Protein AF-A0AA39ZR88-F1 (afdb_monomer_lite)

Secondary structure (DSSP, 8-state):
---TTEEETT-TTTSPPPBTTTB-SS-S-TTS--EEE-HHHHHHHHHHHHHHTTTSHHHHHHHHHHHHIIIIIITTT---GGGSPTTHHHHHHHHHHT-S-HHHHHHHHHHHTT------

pLDDT: mean 88.9, std 10.65, range [39.25, 98.06]

Sequence (120 aa):
DLPPYFALISDCAVFPPWRPGRGSGVFKSAVDAVMAPKAHVLLEAYMRLFARDQGKRVGSFGIAMIAYMYLHVDADGFLDANFLPEPLRMSYRELQEGKKPIRQWTWELKDALRVVEDGS

Foldseek 3Di:
DDPPQKDFLQPCVQWPQQDPPPGGSHDPDCPDRDIDGGLLVQLLVLLVQLLQQPPHPSNVVSVVVNVVCVPPCVVVPNDDLVPHDPPSSVLSVVVVVVPDDPVVSSVVSNVRVVRDPPDD

Structure (mmCIF, N/CA/C/O backbone):
data_AF-A0AA39ZR88-F1
#
_entry.id   AF-A0AA39ZR88-F1
#
loop_
_atom_site.group_PDB
_atom_site.id
_atom_site.type_symbol
_atom_site.label_atom_id
_atom_site.label_alt_id
_atom_site.label_comp_id
_atom_site.label_asym_id
_atom_site.label_entity_id
_atom_site.label_seq_id
_atom_site.pdbx_PDB_ins_code
_atom_site.Cartn_x
_atom_site.Cartn_y
_atom_site.Cartn_z
_atom_site.occupancy
_atom_site.B_iso_or_equiv
_atom_site.auth_seq_id
_atom_site.auth_comp_id
_atom_site.auth_asym_id
_atom_site.auth_atom_id
_atom_site.pdbx_PDB_model_num
ATOM 1 N N . ASP A 1 1 ? 2.613 -20.857 -17.159 1.00 72.25 1 ASP A N 1
ATOM 2 C CA . ASP A 1 1 ? 2.414 -19.394 -17.105 1.00 72.25 1 ASP A CA 1
ATOM 3 C C . ASP A 1 1 ? 2.553 -18.869 -15.688 1.00 72.25 1 ASP A C 1
ATOM 5 O O . ASP A 1 1 ? 2.215 -19.581 -14.746 1.00 72.25 1 ASP A O 1
ATOM 9 N N . LEU A 1 2 ? 3.106 -17.662 -15.534 1.00 80.69 2 LEU A N 1
ATOM 10 C CA . LEU A 1 2 ? 3.282 -17.003 -14.236 1.00 80.69 2 LEU A CA 1
ATOM 11 C C . LEU A 1 2 ? 1.918 -16.518 -13.708 1.00 80.69 2 LEU A C 1
ATOM 13 O O . LEU A 1 2 ? 1.174 -15.909 -14.482 1.00 80.69 2 LEU A O 1
ATOM 17 N N . PRO A 1 3 ? 1.572 -16.730 -12.422 1.00 88.31 3 PRO A N 1
ATOM 18 C CA . PRO A 1 3 ? 0.334 -16.198 -11.868 1.00 88.31 3 PRO A CA 1
ATOM 19 C C . PRO A 1 3 ? 0.242 -14.670 -12.024 1.00 88.31 3 PRO A C 1
ATOM 21 O O . PRO A 1 3 ? 1.241 -13.975 -11.828 1.00 88.31 3 PRO A O 1
ATOM 24 N N . PRO A 1 4 ? -0.948 -14.112 -12.310 1.00 88.19 4 PRO A N 1
ATOM 25 C CA . PRO A 1 4 ? -1.100 -12.715 -12.732 1.00 88.19 4 PRO A CA 1
ATOM 26 C C . PRO A 1 4 ? -0.757 -11.679 -11.650 1.00 88.19 4 PRO A C 1
ATOM 28 O O . PRO A 1 4 ? -0.588 -10.500 -11.967 1.00 88.19 4 PRO A O 1
ATOM 31 N N . TYR A 1 5 ? -0.650 -12.101 -10.389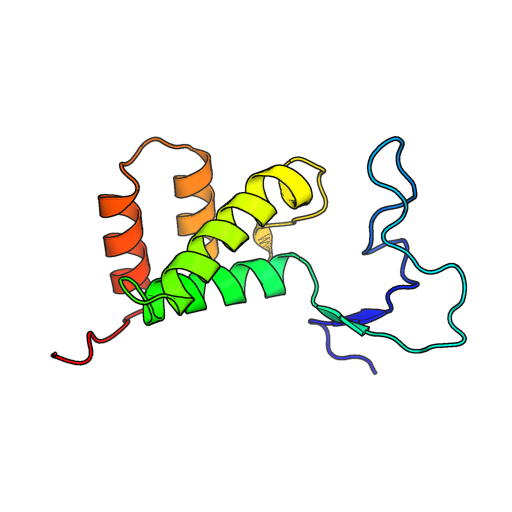 1.00 90.31 5 TYR A N 1
ATOM 32 C CA . TYR A 1 5 ? -0.264 -11.271 -9.244 1.00 90.31 5 TYR A CA 1
ATOM 33 C C . TYR A 1 5 ? 1.257 -11.164 -9.047 1.00 90.31 5 TYR A C 1
ATOM 35 O O . TYR A 1 5 ? 1.711 -10.334 -8.256 1.00 90.31 5 TYR A O 1
ATOM 43 N N . PHE A 1 6 ? 2.042 -11.955 -9.780 1.00 90.94 6 PHE A N 1
ATOM 44 C CA . PHE A 1 6 ? 3.496 -11.864 -9.821 1.00 90.94 6 PHE A CA 1
ATOM 45 C C . PHE A 1 6 ? 3.984 -11.234 -11.127 1.00 90.94 6 PHE A C 1
ATOM 47 O O . PHE A 1 6 ? 3.297 -11.237 -12.149 1.00 90.94 6 PHE A O 1
ATOM 54 N N . ALA A 1 7 ? 5.202 -10.708 -11.077 1.00 90.06 7 ALA A N 1
ATOM 55 C CA . ALA A 1 7 ? 6.003 -10.357 -12.236 1.00 90.06 7 ALA A CA 1
ATOM 56 C C . ALA A 1 7 ? 7.446 -10.825 -12.012 1.00 90.06 7 ALA A C 1
ATOM 58 O O . ALA A 1 7 ? 7.902 -10.954 -10.870 1.00 90.06 7 ALA A O 1
ATOM 59 N N . LEU A 1 8 ? 8.163 -11.095 -13.102 1.00 89.31 8 LEU A N 1
ATOM 60 C CA . LEU A 1 8 ? 9.602 -11.328 -13.038 1.00 89.31 8 LEU A CA 1
ATOM 61 C C . LEU A 1 8 ? 10.296 -10.011 -12.723 1.00 89.31 8 LEU A C 1
ATOM 63 O O . LEU A 1 8 ? 9.974 -8.991 -13.323 1.00 89.31 8 LEU A O 1
ATOM 67 N N . ILE A 1 9 ? 11.284 -10.024 -11.835 1.00 86.25 9 ILE A N 1
ATOM 68 C CA . ILE A 1 9 ? 12.005 -8.795 -11.473 1.00 86.25 9 ILE A CA 1
ATOM 69 C C . ILE A 1 9 ? 12.840 -8.213 -12.625 1.00 86.25 9 ILE A C 1
ATOM 71 O O . ILE A 1 9 ? 13.392 -7.128 -12.500 1.00 86.25 9 ILE A O 1
ATOM 75 N N . SER A 1 10 ? 12.972 -8.932 -13.739 1.00 85.38 10 SER A N 1
ATOM 76 C CA . SER A 1 10 ? 13.565 -8.445 -14.987 1.00 85.38 10 SER A CA 1
ATOM 77 C C . SER A 1 10 ? 12.554 -7.730 -15.900 1.00 85.38 10 SER A C 1
ATOM 79 O O . SER A 1 10 ? 12.953 -7.171 -16.920 1.00 85.38 10 SER A O 1
ATOM 81 N N . ASP A 1 11 ? 11.261 -7.721 -15.552 1.00 86.12 11 ASP A N 1
ATOM 82 C CA . ASP A 1 11 ? 10.200 -7.075 -16.327 1.00 86.12 11 ASP A CA 1
ATOM 83 C C . ASP A 1 11 ? 10.216 -5.551 -16.125 1.00 86.12 11 ASP A C 1
ATOM 85 O O . ASP A 1 11 ? 9.709 -5.011 -15.137 1.00 86.12 11 ASP A O 1
ATOM 89 N N . CYS A 1 12 ? 10.805 -4.846 -17.092 1.00 84.00 12 CYS A N 1
ATOM 90 C CA . CYS A 1 12 ? 10.920 -3.390 -17.095 1.00 84.00 12 CYS A CA 1
ATOM 91 C C . CYS A 1 12 ? 9.613 -2.649 -17.418 1.00 84.00 12 CYS A C 1
ATOM 93 O O . CYS A 1 12 ? 9.586 -1.425 -17.302 1.00 84.00 12 CYS A O 1
ATOM 95 N N . ALA A 1 13 ? 8.544 -3.355 -17.807 1.00 85.12 13 ALA A N 1
ATOM 96 C CA . ALA A 1 13 ? 7.216 -2.762 -17.945 1.00 85.12 13 ALA A CA 1
ATOM 97 C C . ALA A 1 13 ? 6.474 -2.706 -16.599 1.00 85.12 13 ALA A C 1
ATOM 99 O O . ALA A 1 13 ? 5.573 -1.886 -16.431 1.00 85.12 13 ALA A O 1
ATOM 100 N N . VAL A 1 14 ? 6.851 -3.560 -15.639 1.00 84.38 14 VAL A N 1
ATOM 101 C CA . VAL A 1 14 ? 6.235 -3.624 -14.304 1.00 84.38 14 VAL A CA 1
ATOM 102 C C . VAL A 1 14 ? 7.079 -2.915 -13.246 1.00 84.38 14 VAL A C 1
ATOM 104 O O . VAL A 1 14 ? 6.528 -2.228 -12.385 1.00 84.38 14 VAL A O 1
ATOM 107 N N . PHE A 1 15 ? 8.402 -3.084 -13.280 1.00 85.12 15 PHE A N 1
ATOM 108 C CA . PHE A 1 15 ? 9.304 -2.570 -12.248 1.00 85.12 15 PHE A CA 1
ATOM 109 C C . PHE A 1 15 ? 10.036 -1.296 -12.682 1.00 85.12 15 PHE A C 1
ATOM 111 O O . PHE A 1 15 ? 10.301 -1.090 -13.869 1.00 85.12 15 PHE A O 1
ATOM 118 N N . PRO A 1 16 ? 10.399 -0.426 -11.720 1.00 82.38 16 PRO A N 1
ATOM 119 C CA . PRO A 1 16 ? 10.948 0.882 -12.029 1.00 82.38 16 PRO A CA 1
ATOM 120 C C . PRO A 1 16 ? 12.314 0.788 -12.725 1.00 82.38 16 PRO A C 1
ATOM 122 O O . PRO A 1 16 ? 13.204 0.062 -12.250 1.00 82.38 16 PRO A O 1
ATOM 125 N N . PRO A 1 17 ? 12.547 1.589 -13.784 1.00 83.06 17 PRO A N 1
ATOM 126 C CA . PRO A 1 17 ? 13.877 1.739 -14.353 1.00 83.06 17 PRO A CA 1
ATOM 127 C C . PRO A 1 17 ? 14.822 2.401 -13.342 1.00 83.06 17 PRO A C 1
ATOM 129 O O . PRO A 1 17 ? 14.417 2.864 -12.271 1.00 83.06 17 PRO A O 1
ATOM 132 N N . TRP A 1 18 ? 16.112 2.447 -13.678 1.00 85.19 18 TRP A N 1
ATOM 133 C CA . TRP A 1 18 ? 17.087 3.142 -12.843 1.00 85.19 18 TRP A CA 1
ATOM 134 C C . TRP A 1 18 ? 16.734 4.625 -12.675 1.00 85.19 18 TRP A C 1
ATOM 136 O O . TRP A 1 18 ? 16.416 5.301 -13.655 1.00 85.19 18 TRP A O 1
ATOM 146 N N . ARG A 1 19 ? 16.839 5.138 -11.443 1.00 81.81 19 ARG A N 1
ATOM 147 C CA . ARG A 1 19 ? 16.625 6.553 -11.112 1.00 81.81 19 ARG A CA 1
ATOM 148 C C . ARG A 1 19 ? 17.682 7.080 -10.130 1.00 81.81 19 ARG A C 1
ATOM 150 O O . ARG A 1 19 ? 18.036 6.364 -9.183 1.00 81.81 19 ARG A O 1
ATOM 157 N N . PRO A 1 20 ? 18.157 8.332 -10.288 1.00 81.12 20 PRO A N 1
ATOM 158 C CA . PRO A 1 20 ? 19.084 8.951 -9.340 1.00 81.12 20 PRO A CA 1
ATOM 159 C C . PRO A 1 20 ? 18.534 8.926 -7.905 1.00 81.12 20 PRO A C 1
ATOM 161 O O . PRO A 1 20 ? 17.365 9.225 -7.677 1.00 81.12 20 PRO A O 1
ATOM 164 N N . GLY A 1 21 ? 19.359 8.531 -6.932 1.00 82.62 21 GLY A N 1
ATOM 165 C CA . GLY A 1 21 ? 18.969 8.452 -5.514 1.00 82.62 21 GLY A CA 1
ATOM 166 C C . GLY A 1 21 ? 18.028 7.296 -5.133 1.00 82.62 21 GLY A C 1
ATOM 167 O O . GLY A 1 21 ? 17.807 7.078 -3.945 1.00 82.62 21 GLY A O 1
ATOM 168 N N . ARG A 1 22 ? 17.498 6.533 -6.103 1.00 78.06 22 ARG A N 1
ATOM 169 C CA . ARG A 1 22 ? 16.586 5.392 -5.871 1.00 78.06 22 ARG A CA 1
ATOM 170 C C . ARG A 1 22 ? 17.117 4.056 -6.409 1.00 78.06 22 ARG A C 1
ATOM 172 O O . ARG A 1 22 ? 16.712 3.013 -5.912 1.00 78.06 22 ARG A O 1
ATOM 179 N N . GLY A 1 23 ? 18.032 4.073 -7.384 1.00 83.88 23 GLY A N 1
ATOM 180 C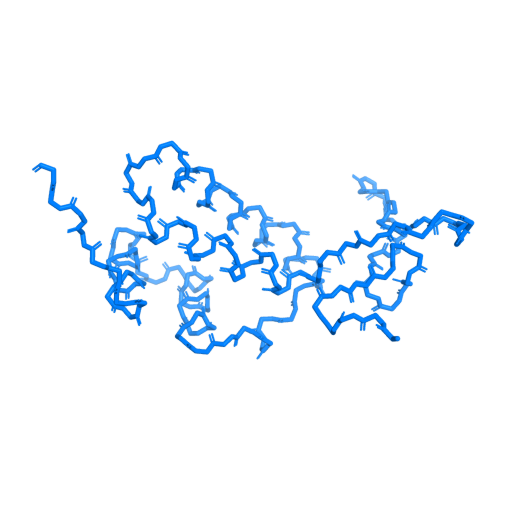 CA . GLY A 1 23 ? 18.568 2.863 -8.021 1.00 83.88 23 GLY A CA 1
ATOM 181 C C . GLY A 1 23 ? 17.621 2.272 -9.071 1.00 83.88 23 GLY A C 1
ATOM 182 O O . GLY A 1 23 ? 16.723 2.963 -9.547 1.00 83.88 23 GLY A O 1
ATOM 183 N N . SER A 1 24 ? 17.846 1.014 -9.469 1.00 78.00 24 SER A N 1
ATOM 184 C CA . SER A 1 24 ? 16.946 0.259 -10.359 1.00 78.00 24 SER A CA 1
ATOM 185 C C . SER A 1 24 ? 16.192 -0.797 -9.563 1.00 78.00 24 SER A C 1
ATOM 187 O O . SER A 1 24 ? 16.802 -1.488 -8.749 1.00 78.00 24 SER A O 1
ATOM 189 N N . GLY A 1 25 ? 14.888 -0.928 -9.816 1.00 77.44 25 GLY A N 1
ATOM 190 C CA . GLY A 1 25 ? 14.094 -2.041 -9.289 1.00 77.44 25 GLY A CA 1
ATOM 191 C C . GLY A 1 25 ? 14.085 -3.264 -10.205 1.00 77.44 25 GLY A C 1
ATOM 192 O O . GLY A 1 25 ? 13.464 -4.261 -9.852 1.00 77.44 25 GLY A O 1
ATOM 193 N N . VAL A 1 26 ? 14.754 -3.188 -11.362 1.00 80.19 26 VAL A N 1
ATOM 194 C CA . VAL A 1 26 ? 14.813 -4.250 -12.369 1.00 80.19 26 VAL A CA 1
ATOM 195 C C . VAL A 1 26 ? 16.185 -4.915 -12.334 1.00 80.19 26 VAL A C 1
ATOM 197 O O . VAL A 1 26 ? 17.218 -4.240 -12.352 1.00 80.19 26 VAL A O 1
ATOM 200 N N . PHE A 1 27 ? 16.224 -6.244 -12.331 1.00 78.12 27 PHE A N 1
ATO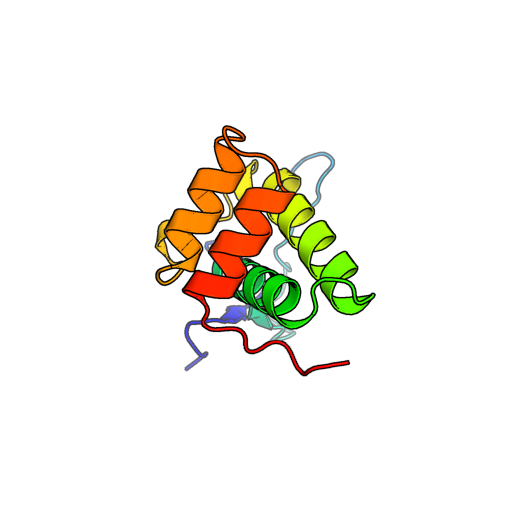M 201 C CA 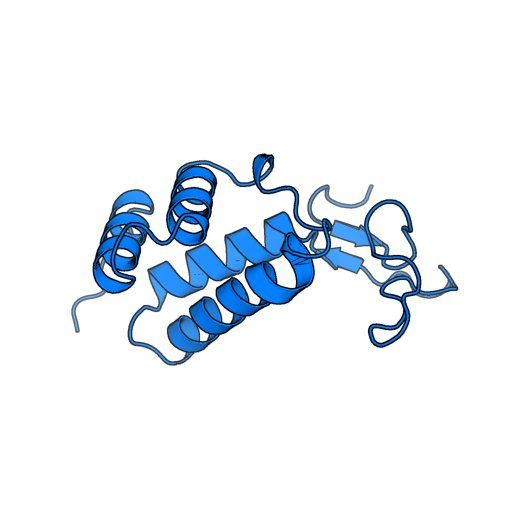. PHE A 1 27 ? 17.487 -6.973 -12.431 1.00 78.12 27 PHE A CA 1
ATOM 202 C C . PHE A 1 27 ? 17.896 -7.119 -13.896 1.00 78.12 27 PHE A C 1
ATOM 204 O O . PHE A 1 27 ? 17.082 -7.417 -14.766 1.00 78.12 27 PHE A O 1
ATOM 211 N N . LYS A 1 28 ? 19.191 -6.925 -14.173 1.00 71.06 28 LYS A N 1
ATOM 212 C CA . LYS A 1 28 ? 19.738 -6.916 -15.543 1.00 71.06 28 LYS A CA 1
ATOM 213 C C . LYS A 1 28 ? 19.688 -8.274 -16.247 1.00 71.06 28 LYS A C 1
ATOM 215 O O . LYS A 1 28 ? 19.866 -8.329 -17.458 1.00 71.06 28 LYS A O 1
ATOM 220 N N . SER A 1 29 ? 19.525 -9.357 -15.497 1.00 67.69 29 SER A N 1
ATOM 221 C CA . SER A 1 29 ? 19.631 -10.720 -15.997 1.00 67.69 29 SER A CA 1
ATOM 222 C C . SER A 1 29 ? 18.395 -11.516 -15.604 1.00 67.69 29 SER A C 1
ATOM 224 O O . SER A 1 29 ? 18.025 -11.535 -14.435 1.00 67.69 29 SER A O 1
ATOM 226 N N . ALA A 1 30 ? 17.791 -12.198 -16.578 1.00 63.47 30 ALA A N 1
ATOM 227 C CA . ALA A 1 30 ? 16.722 -13.170 -16.354 1.00 63.47 30 ALA A CA 1
ATOM 228 C C . ALA A 1 30 ? 17.253 -14.555 -15.929 1.00 63.47 30 ALA A C 1
ATOM 230 O O . ALA A 1 30 ? 16.472 -15.496 -15.824 1.00 63.47 30 ALA A O 1
ATOM 231 N N . VAL A 1 31 ? 18.574 -14.695 -15.734 1.00 65.50 31 VAL A N 1
ATOM 232 C CA . VAL A 1 31 ? 19.223 -15.973 -15.384 1.00 65.50 31 VAL A CA 1
ATOM 233 C C . VAL A 1 31 ? 18.724 -16.499 -14.036 1.00 65.50 31 VAL A C 1
ATOM 235 O O . VAL A 1 31 ? 18.589 -17.708 -13.879 1.00 65.50 31 VAL A O 1
ATOM 238 N N . ASP A 1 32 ? 18.343 -15.603 -13.122 1.00 62.78 32 ASP A N 1
ATOM 239 C CA . ASP A 1 32 ? 17.660 -15.956 -11.883 1.00 62.78 32 ASP A CA 1
ATOM 240 C C . ASP A 1 32 ? 16.176 -15.586 -12.000 1.00 62.78 32 ASP A C 1
ATOM 242 O O . ASP A 1 32 ? 15.812 -14.408 -12.064 1.00 62.78 32 ASP A O 1
ATOM 246 N N . ALA A 1 33 ? 15.301 -16.596 -12.038 1.00 71.69 33 ALA A N 1
ATOM 247 C CA . ALA A 1 33 ? 13.849 -16.425 -12.107 1.00 71.69 33 ALA A CA 1
ATOM 248 C C . ALA A 1 33 ? 13.280 -15.977 -10.751 1.00 71.69 33 ALA A C 1
ATOM 250 O O . ALA A 1 33 ? 12.538 -16.696 -10.082 1.00 71.69 33 ALA A O 1
ATOM 251 N N . VAL A 1 34 ? 13.659 -14.779 -10.318 1.00 83.38 34 VAL A N 1
ATOM 252 C CA . VAL A 1 34 ? 13.127 -14.169 -9.105 1.00 83.38 34 VAL A CA 1
ATOM 253 C C . VAL A 1 34 ? 11.816 -13.468 -9.449 1.00 83.38 34 VAL A C 1
ATOM 255 O O . VAL A 1 34 ? 11.718 -12.680 -10.395 1.00 83.38 34 VAL A O 1
ATOM 258 N N . MET A 1 35 ? 10.788 -13.778 -8.668 1.00 87.44 35 MET A N 1
ATOM 259 C CA . MET A 1 35 ? 9.441 -13.240 -8.820 1.00 87.44 35 MET A CA 1
ATOM 260 C C . MET A 1 35 ? 9.154 -12.273 -7.680 1.00 87.44 35 MET A C 1
ATOM 262 O O . MET A 1 35 ? 9.498 -12.546 -6.529 1.00 87.44 35 MET A O 1
ATOM 266 N N . ALA A 1 36 ? 8.481 -11.171 -7.988 1.00 88.00 36 ALA A N 1
ATOM 267 C CA . ALA A 1 36 ? 7.987 -10.236 -6.989 1.00 88.00 36 ALA A CA 1
ATOM 268 C C . ALA A 1 36 ? 6.488 -9.974 -7.197 1.00 88.00 36 ALA A C 1
ATOM 270 O O . ALA A 1 36 ? 6.015 -9.969 -8.342 1.00 88.00 36 ALA A O 1
ATOM 271 N N . PRO A 1 37 ? 5.706 -9.794 -6.115 1.00 91.56 37 PRO A N 1
ATOM 272 C CA . PRO A 1 37 ? 4.313 -9.403 -6.249 1.00 91.56 37 PRO A CA 1
ATOM 273 C C . PRO A 1 37 ? 4.201 -8.008 -6.865 1.00 91.56 37 PRO A C 1
ATOM 275 O O . PRO A 1 37 ? 5.036 -7.134 -6.620 1.00 91.56 37 PRO A O 1
ATOM 278 N N . LYS A 1 38 ? 3.137 -7.783 -7.634 1.00 92.56 38 LYS A N 1
ATOM 279 C CA . LYS A 1 38 ? 2.820 -6.452 -8.166 1.00 92.56 38 LYS A CA 1
ATOM 280 C C . LYS A 1 38 ? 2.471 -5.481 -7.032 1.00 92.56 38 LYS A C 1
ATOM 282 O O . LYS A 1 38 ? 1.943 -5.882 -5.994 1.00 92.56 38 LYS A O 1
ATOM 287 N N . ALA A 1 39 ? 2.702 -4.186 -7.252 1.00 94.44 39 ALA A N 1
ATOM 288 C CA . ALA A 1 39 ? 2.513 -3.148 -6.235 1.00 94.44 39 ALA A CA 1
ATOM 289 C C . ALA A 1 39 ? 1.099 -3.131 -5.622 1.00 94.44 39 ALA A C 1
ATOM 291 O O . ALA A 1 39 ? 0.961 -3.067 -4.402 1.00 94.44 39 ALA A O 1
ATOM 292 N N . HIS A 1 40 ? 0.050 -3.252 -6.443 1.00 95.25 40 HIS A N 1
ATOM 293 C CA . HIS A 1 40 ? -1.335 -3.275 -5.954 1.00 95.25 40 HIS A CA 1
ATOM 294 C C . HIS A 1 40 ? -1.630 -4.501 -5.075 1.00 95.25 40 HIS A C 1
ATOM 296 O O . HIS A 1 40 ? -2.384 -4.391 -4.114 1.00 95.25 40 HIS A O 1
ATOM 302 N N . VAL A 1 41 ? -0.983 -5.643 -5.344 1.00 96.19 41 VAL A N 1
ATOM 303 C CA . VAL A 1 41 ? -1.114 -6.867 -4.536 1.00 96.19 41 VAL A CA 1
ATOM 304 C C . VAL A 1 41 ? -0.468 -6.672 -3.166 1.00 96.19 41 VAL A C 1
ATOM 306 O O . VAL A 1 41 ? -1.045 -7.057 -2.150 1.00 96.19 41 VAL A O 1
ATOM 309 N N . LEU A 1 42 ? 0.711 -6.040 -3.120 1.00 96.06 42 LEU A N 1
ATOM 310 C CA . LEU A 1 42 ? 1.369 -5.696 -1.856 1.00 96.06 42 LEU A CA 1
ATOM 311 C C . LEU A 1 42 ? 0.523 -4.724 -1.035 1.00 96.06 42 LEU A C 1
ATOM 313 O O . LEU A 1 42 ? 0.320 -4.953 0.155 1.00 96.06 42 LEU A O 1
ATOM 317 N N . LEU A 1 43 ? -0.004 -3.671 -1.664 1.00 97.94 43 LEU A N 1
ATOM 318 C CA . LEU A 1 43 ? -0.856 -2.707 -0.975 1.00 97.94 43 LEU A CA 1
ATOM 319 C C . LEU A 1 43 ? -2.120 -3.368 -0.412 1.00 97.94 43 LEU A C 1
ATOM 321 O O . LEU A 1 43 ? -2.415 -3.185 0.767 1.00 97.94 43 LEU A O 1
ATOM 325 N N . GLU A 1 44 ? -2.825 -4.177 -1.208 1.00 97.94 44 GLU A N 1
ATOM 326 C CA . GLU A 1 44 ? -3.979 -4.943 -0.729 1.00 97.94 44 GLU A CA 1
ATOM 327 C C . GLU A 1 44 ? -3.612 -5.804 0.487 1.00 97.94 44 GLU A C 1
ATOM 329 O O . GLU A 1 44 ? -4.310 -5.772 1.506 1.00 97.94 44 GLU A O 1
ATOM 334 N N . ALA A 1 45 ? -2.499 -6.539 0.411 1.00 96.88 45 ALA A N 1
ATOM 335 C CA . ALA A 1 45 ? -2.040 -7.379 1.508 1.00 96.88 45 ALA A CA 1
ATOM 336 C C . ALA A 1 45 ? -1.777 -6.557 2.778 1.00 96.88 45 ALA A C 1
ATOM 338 O O . ALA A 1 45 ? -2.220 -6.953 3.856 1.00 96.88 45 ALA A O 1
ATOM 339 N N . TYR A 1 46 ? -1.123 -5.396 2.670 1.00 97.94 46 TYR A N 1
ATOM 340 C CA . TYR A 1 46 ? -0.866 -4.524 3.818 1.00 97.94 46 TYR A CA 1
ATOM 341 C C . TYR A 1 46 ? -2.138 -3.910 4.405 1.00 97.94 46 TYR A C 1
ATOM 343 O O . TYR A 1 46 ? -2.260 -3.850 5.628 1.00 97.94 46 TYR A O 1
ATOM 351 N N . MET A 1 47 ? -3.108 -3.514 3.575 1.00 98.06 47 MET A N 1
ATOM 352 C CA . MET A 1 47 ? -4.400 -3.007 4.051 1.00 98.06 47 MET A CA 1
ATOM 353 C C . MET A 1 47 ? -5.178 -4.075 4.821 1.00 98.06 47 MET A C 1
ATOM 355 O O . MET A 1 47 ? -5.660 -3.815 5.924 1.00 98.06 47 MET A O 1
ATOM 359 N N . ARG A 1 48 ? -5.247 -5.300 4.287 1.00 97.44 48 ARG A N 1
ATOM 360 C CA . ARG A 1 48 ? -5.889 -6.432 4.974 1.00 97.44 48 ARG A CA 1
ATOM 361 C C . ARG A 1 48 ? -5.153 -6.807 6.258 1.00 97.44 48 ARG A C 1
ATOM 363 O O . ARG A 1 48 ? -5.796 -7.073 7.271 1.00 97.44 48 ARG A O 1
ATOM 370 N N . LEU A 1 49 ? -3.819 -6.801 6.230 1.00 96.44 49 LEU A N 1
ATOM 371 C CA . LEU A 1 49 ? -2.978 -7.077 7.395 1.00 96.44 49 LEU A CA 1
ATOM 372 C C . LEU A 1 49 ? -3.221 -6.056 8.509 1.00 96.44 49 LEU A C 1
ATOM 374 O O . LEU A 1 49 ? -3.420 -6.434 9.661 1.00 96.44 49 LEU A O 1
ATOM 378 N N . PHE A 1 50 ? -3.239 -4.769 8.159 1.00 96.88 50 PHE A N 1
ATOM 379 C CA . PHE A 1 50 ? -3.515 -3.695 9.103 1.00 96.88 50 PHE A CA 1
ATOM 380 C C . PHE A 1 50 ? -4.911 -3.821 9.714 1.00 96.88 50 PHE A C 1
ATOM 382 O O . PHE A 1 50 ? -5.039 -3.756 10.933 1.00 96.88 50 PHE A O 1
ATOM 389 N N . ALA A 1 51 ? -5.937 -4.043 8.889 1.00 96.31 51 ALA A N 1
ATOM 390 C CA . ALA A 1 51 ? -7.311 -4.167 9.362 1.00 96.31 51 ALA A CA 1
ATOM 391 C C . ALA A 1 51 ? -7.487 -5.355 10.323 1.00 96.31 51 ALA A C 1
ATOM 393 O O . ALA A 1 51 ? -8.087 -5.200 11.386 1.00 96.31 51 ALA A O 1
ATOM 394 N N . ARG A 1 52 ? -6.919 -6.520 9.978 1.00 95.75 52 ARG A N 1
ATOM 395 C CA . ARG A 1 52 ? -6.988 -7.741 10.795 1.00 95.75 52 ARG A CA 1
ATOM 396 C C . ARG A 1 52 ? -6.269 -7.599 12.137 1.00 95.75 52 ARG A C 1
ATOM 398 O O . ARG A 1 52 ? -6.779 -8.047 13.156 1.00 95.75 52 ARG A O 1
ATOM 405 N N . ASP A 1 53 ? -5.075 -7.009 12.136 1.00 95.38 53 ASP A N 1
ATOM 406 C CA . ASP A 1 53 ? -4.175 -6.995 13.296 1.00 95.38 53 ASP A CA 1
ATOM 407 C C . ASP A 1 53 ? -4.025 -5.606 13.929 1.00 95.38 53 ASP A C 1
ATOM 409 O O . ASP A 1 53 ? -3.004 -5.301 14.553 1.00 95.38 53 ASP A O 1
ATOM 413 N N . GLN A 1 54 ? -5.035 -4.751 13.777 1.00 91.06 54 GLN A N 1
ATOM 414 C CA . GLN A 1 54 ? -5.056 -3.419 14.371 1.00 91.06 54 GLN A CA 1
ATOM 415 C C . GLN A 1 54 ? -4.836 -3.498 15.892 1.00 91.06 54 GLN A C 1
ATOM 417 O O . GLN A 1 54 ? -5.383 -4.359 16.574 1.00 91.06 54 GLN A O 1
ATOM 422 N N . GLY A 1 55 ? -3.972 -2.626 16.419 1.00 89.62 55 GLY A N 1
ATOM 423 C CA . GLY A 1 55 ? -3.557 -2.650 17.828 1.00 89.62 55 GLY A CA 1
ATOM 424 C C . GLY A 1 55 ? -2.453 -3.665 18.158 1.00 89.62 55 GLY A C 1
ATOM 425 O O . GLY A 1 55 ? -1.858 -3.583 19.230 1.00 89.62 55 GLY A O 1
ATOM 426 N N . LYS A 1 56 ? -2.105 -4.574 17.238 1.00 94.31 56 LYS A N 1
ATOM 427 C CA . LYS A 1 56 ? -0.988 -5.519 17.385 1.00 94.31 56 LYS A CA 1
ATOM 428 C C . LYS A 1 56 ? 0.245 -5.013 16.633 1.00 94.31 56 LYS A C 1
ATOM 430 O O . LYS A 1 56 ? 0.147 -4.244 15.677 1.00 94.31 56 LYS A O 1
ATOM 435 N N . ARG A 1 57 ? 1.428 -5.528 16.995 1.00 94.00 57 ARG A N 1
ATOM 436 C CA . ARG A 1 57 ? 2.707 -5.205 16.321 1.00 94.00 57 ARG A CA 1
ATOM 437 C C . ARG A 1 57 ? 2.644 -5.406 14.802 1.00 94.00 57 ARG A C 1
ATOM 439 O O . ARG A 1 57 ? 3.199 -4.608 14.052 1.00 94.00 57 ARG A O 1
ATOM 446 N N . VAL A 1 58 ? 1.966 -6.465 14.363 1.00 93.38 58 VAL A N 1
ATOM 447 C CA . VAL A 1 58 ? 1.787 -6.795 12.942 1.00 93.38 58 VAL A CA 1
ATOM 448 C C . VAL A 1 58 ? 0.927 -5.747 12.227 1.00 93.38 58 VAL A C 1
ATOM 450 O O . VAL A 1 58 ? 1.278 -5.329 11.127 1.00 93.38 58 VAL A O 1
ATOM 453 N N . GLY A 1 59 ? -0.135 -5.244 12.863 1.00 93.62 59 GLY A N 1
ATOM 454 C CA . GLY A 1 59 ? -0.915 -4.131 12.324 1.00 93.62 59 GLY A CA 1
ATOM 455 C C . GLY A 1 59 ? -0.092 -2.846 12.230 1.00 93.62 59 GLY A C 1
ATOM 456 O O . GLY A 1 59 ? -0.116 -2.183 11.196 1.00 93.62 59 GLY A O 1
ATOM 457 N N . SER A 1 60 ? 0.715 -2.526 13.248 1.00 93.50 60 SER A N 1
ATOM 458 C CA . SER A 1 60 ? 1.624 -1.367 13.200 1.00 93.50 60 SER A CA 1
ATOM 459 C C . SER A 1 60 ? 2.611 -1.445 12.029 1.00 93.50 60 SER A C 1
ATOM 461 O O . SER A 1 60 ? 2.898 -0.435 11.390 1.00 93.50 60 SER A O 1
ATOM 463 N N . PHE A 1 61 ? 3.100 -2.646 11.710 1.00 95.38 61 PHE A N 1
ATOM 464 C CA . PHE A 1 61 ? 3.882 -2.869 10.495 1.00 95.38 61 PHE A CA 1
ATOM 465 C C . PHE A 1 61 ? 3.042 -2.630 9.232 1.00 95.38 61 PHE A C 1
ATOM 467 O O . PHE A 1 61 ? 3.487 -1.921 8.336 1.00 95.38 61 PHE A O 1
ATOM 474 N N . GLY A 1 62 ? 1.809 -3.143 9.185 1.00 96.31 62 GLY A N 1
ATOM 475 C CA . GLY A 1 62 ? 0.874 -2.918 8.079 1.00 96.31 62 GLY A CA 1
ATOM 476 C C . GLY A 1 62 ? 0.670 -1.436 7.752 1.00 96.31 62 GLY A C 1
ATOM 477 O O . GLY A 1 62 ? 0.872 -1.041 6.608 1.00 96.31 62 GLY A O 1
ATOM 478 N N . ILE A 1 63 ? 0.357 -0.590 8.742 1.00 95.81 63 ILE A N 1
ATOM 479 C CA . ILE A 1 63 ? 0.151 0.851 8.498 1.00 95.81 63 ILE A CA 1
ATOM 480 C C . ILE A 1 63 ? 1.434 1.567 8.061 1.00 95.81 63 ILE A C 1
ATOM 482 O O . ILE A 1 63 ? 1.384 2.428 7.183 1.00 95.81 63 ILE A O 1
ATOM 486 N N . ALA A 1 64 ? 2.592 1.179 8.605 1.00 96.50 64 ALA A N 1
ATOM 487 C CA . ALA A 1 64 ? 3.877 1.716 8.165 1.00 96.50 64 ALA A CA 1
ATOM 488 C C . ALA A 1 64 ? 4.161 1.354 6.698 1.00 96.50 64 ALA A C 1
ATOM 490 O O . ALA A 1 64 ? 4.621 2.199 5.931 1.00 96.50 64 ALA A O 1
ATOM 491 N N . MET A 1 65 ? 3.826 0.130 6.283 1.00 97.81 65 MET A N 1
ATOM 492 C CA . MET A 1 65 ? 3.974 -0.296 4.893 1.00 97.81 65 MET A CA 1
ATOM 493 C C . MET A 1 65 ? 2.961 0.373 3.960 1.00 97.81 65 MET A C 1
ATOM 495 O O . MET A 1 65 ? 3.333 0.733 2.849 1.00 97.81 65 MET A O 1
ATOM 499 N N . ILE A 1 66 ? 1.722 0.630 4.393 1.00 97.69 66 ILE A N 1
ATOM 500 C CA . ILE A 1 66 ? 0.760 1.434 3.614 1.00 97.69 66 ILE A CA 1
ATOM 501 C C . ILE A 1 66 ? 1.316 2.847 3.380 1.00 97.69 66 ILE A C 1
ATOM 503 O O . ILE A 1 66 ? 1.293 3.338 2.251 1.00 97.69 66 ILE A O 1
ATOM 507 N N . ALA A 1 67 ? 1.877 3.478 4.417 1.00 95.94 67 ALA A N 1
ATOM 508 C CA . ALA A 1 67 ? 2.522 4.782 4.290 1.00 95.94 67 ALA A CA 1
ATOM 509 C C . ALA A 1 67 ? 3.744 4.733 3.355 1.00 95.94 67 ALA A C 1
ATOM 511 O O . ALA A 1 67 ? 3.917 5.628 2.531 1.00 95.94 67 ALA A O 1
ATOM 512 N N . TYR A 1 68 ? 4.556 3.673 3.422 1.00 95.06 68 TYR A N 1
ATOM 513 C CA . TYR A 1 68 ? 5.667 3.452 2.491 1.00 95.06 68 TYR A CA 1
ATOM 514 C C . TYR A 1 68 ? 5.182 3.346 1.038 1.00 95.06 68 TYR A C 1
ATOM 516 O O . TYR A 1 68 ? 5.739 4.000 0.155 1.00 95.06 68 TYR A O 1
ATOM 524 N N . MET A 1 69 ? 4.125 2.561 0.788 1.00 96.50 69 MET A N 1
ATOM 525 C CA . MET A 1 69 ? 3.525 2.424 -0.543 1.00 9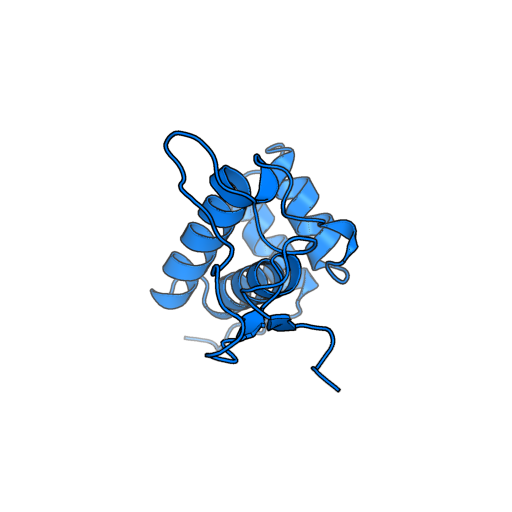6.50 69 MET A CA 1
ATOM 526 C C . MET A 1 69 ? 3.076 3.786 -1.075 1.00 96.50 69 MET A C 1
ATOM 528 O O . MET A 1 69 ? 3.423 4.129 -2.200 1.00 96.50 69 MET A O 1
ATOM 532 N N . TYR A 1 70 ? 2.394 4.588 -0.253 1.00 95.44 70 TYR A N 1
ATOM 533 C CA . TYR A 1 70 ? 1.978 5.943 -0.620 1.00 95.44 70 TYR A CA 1
ATOM 534 C C . TYR A 1 70 ? 3.170 6.866 -0.938 1.00 95.44 70 TYR A C 1
ATOM 536 O O . TYR A 1 70 ? 3.236 7.463 -2.009 1.00 95.44 70 TYR A O 1
ATOM 544 N N . LEU A 1 71 ? 4.153 6.953 -0.038 1.00 92.25 71 LEU A N 1
ATOM 545 C CA . LEU A 1 71 ? 5.246 7.929 -0.136 1.00 92.25 71 LEU A CA 1
ATOM 546 C C . LEU A 1 71 ? 6.297 7.605 -1.204 1.00 92.25 71 LEU A C 1
ATOM 548 O O . LEU A 1 71 ? 7.067 8.490 -1.585 1.00 92.25 71 LEU A O 1
ATOM 552 N N . HIS A 1 72 ? 6.418 6.344 -1.621 1.00 89.38 72 HIS A N 1
ATOM 553 C CA . HIS A 1 72 ? 7.541 5.907 -2.457 1.00 89.38 72 HIS A CA 1
ATOM 554 C C . HIS A 1 72 ? 7.155 5.084 -3.675 1.00 89.38 72 HIS A C 1
ATOM 556 O O . HIS A 1 72 ? 7.905 5.090 -4.644 1.00 89.38 72 HIS A O 1
ATOM 562 N N . VAL A 1 73 ? 6.041 4.357 -3.646 1.00 91.38 73 VAL A N 1
ATOM 563 C CA . VAL A 1 73 ? 5.627 3.535 -4.792 1.00 91.38 73 VAL A CA 1
ATOM 564 C C . VAL A 1 73 ? 4.592 4.289 -5.616 1.00 91.38 73 VAL A C 1
ATOM 566 O O . VAL A 1 73 ? 4.742 4.428 -6.826 1.00 91.38 73 VAL A O 1
ATOM 569 N N . ASP A 1 74 ? 3.582 4.823 -4.942 1.00 94.38 74 ASP A N 1
ATOM 570 C CA . ASP A 1 74 ? 2.485 5.576 -5.536 1.00 94.38 74 ASP A CA 1
ATOM 571 C C . ASP A 1 74 ? 2.910 6.980 -5.969 1.00 94.38 74 ASP A C 1
ATOM 573 O O . ASP A 1 74 ? 2.759 7.330 -7.135 1.00 94.38 74 ASP A O 1
ATOM 577 N N . ALA A 1 75 ? 3.569 7.740 -5.085 1.00 90.06 75 ALA A N 1
ATOM 578 C CA . ALA A 1 75 ? 4.126 9.055 -5.426 1.00 90.06 75 ALA A CA 1
ATOM 579 C C . ALA A 1 75 ? 5.088 9.024 -6.633 1.00 90.06 75 ALA A C 1
ATOM 581 O O . ALA A 1 75 ? 5.255 10.026 -7.326 1.00 90.06 75 ALA A O 1
ATOM 582 N N . ASP A 1 76 ? 5.698 7.868 -6.892 1.00 87.69 76 ASP A N 1
ATOM 583 C CA . ASP A 1 76 ? 6.613 7.640 -8.005 1.00 87.69 76 ASP A CA 1
ATOM 584 C C . ASP A 1 76 ? 5.919 7.077 -9.271 1.00 87.69 76 ASP A C 1
ATOM 586 O O . ASP A 1 76 ? 6.579 6.897 -10.296 1.00 87.69 76 ASP A O 1
ATOM 590 N N . GLY A 1 77 ? 4.611 6.796 -9.217 1.00 88.94 77 GLY A N 1
ATOM 591 C CA . GLY A 1 77 ? 3.795 6.337 -10.346 1.00 88.94 77 GLY A CA 1
ATOM 592 C C . GLY A 1 77 ? 3.809 4.826 -10.617 1.00 88.94 77 GLY A C 1
ATOM 593 O O . GLY A 1 77 ? 3.399 4.408 -11.697 1.00 88.94 77 GLY A O 1
ATOM 594 N N . PHE A 1 78 ? 4.269 3.992 -9.675 1.00 88.38 78 PHE A N 1
ATOM 595 C CA . PHE A 1 78 ? 4.338 2.525 -9.846 1.00 88.38 78 PHE A CA 1
ATOM 596 C C . PHE A 1 78 ? 3.189 1.758 -9.196 1.00 88.38 78 PHE A C 1
ATOM 598 O O . PHE A 1 78 ? 3.144 0.527 -9.254 1.00 88.38 78 PHE A O 1
ATOM 605 N N . LEU A 1 79 ? 2.259 2.466 -8.564 1.00 93.12 79 LEU A N 1
ATOM 606 C CA . LEU A 1 79 ? 1.022 1.890 -8.073 1.00 93.12 79 LEU A CA 1
ATOM 607 C C . LEU A 1 79 ? -0.126 2.312 -8.988 1.00 93.12 79 LEU A C 1
ATOM 609 O O . LEU A 1 79 ? -0.452 3.488 -9.079 1.00 93.12 79 LEU A O 1
ATOM 613 N N . ASP A 1 80 ? -0.799 1.337 -9.594 1.00 92.62 80 ASP A N 1
ATOM 614 C CA . ASP A 1 80 ? -2.134 1.561 -10.143 1.00 92.62 80 ASP A CA 1
ATOM 615 C C . ASP A 1 80 ? -3.176 1.023 -9.157 1.00 92.62 80 ASP A C 1
ATOM 617 O O . ASP A 1 80 ? -3.472 -0.175 -9.098 1.00 92.62 80 ASP A O 1
ATOM 621 N N . ALA A 1 81 ? -3.716 1.936 -8.347 1.00 93.69 81 ALA A N 1
ATOM 622 C CA . ALA A 1 81 ? -4.722 1.632 -7.338 1.00 93.69 81 ALA A CA 1
ATOM 623 C C . ALA A 1 81 ? -6.067 1.187 -7.941 1.00 93.69 81 ALA A C 1
ATOM 625 O O . ALA A 1 81 ? -6.910 0.663 -7.215 1.00 93.69 81 ALA A O 1
ATOM 626 N N . ASN A 1 82 ? -6.296 1.344 -9.253 1.00 95.44 82 ASN A N 1
ATOM 627 C CA . ASN A 1 82 ? -7.530 0.872 -9.888 1.00 95.44 82 ASN A CA 1
ATOM 628 C C . ASN A 1 82 ? -7.645 -0.654 -9.902 1.00 95.44 82 ASN A C 1
ATOM 630 O O . ASN A 1 82 ? -8.767 -1.160 -9.974 1.00 95.44 82 ASN A O 1
ATOM 634 N N . PHE A 1 83 ? -6.514 -1.360 -9.786 1.00 95.56 83 PHE A N 1
ATOM 635 C CA . PHE A 1 83 ? -6.465 -2.815 -9.635 1.00 95.56 83 PHE A CA 1
ATOM 636 C C . PHE A 1 83 ? -6.787 -3.303 -8.220 1.00 95.56 83 PHE A C 1
ATOM 638 O O . PHE A 1 83 ? -6.952 -4.507 -8.033 1.00 95.56 83 PHE A O 1
ATOM 645 N N . LEU A 1 84 ? -6.884 -2.414 -7.225 1.00 97.12 84 LEU A N 1
ATOM 646 C CA . LEU A 1 84 ? -7.363 -2.819 -5.906 1.00 97.12 84 LEU A CA 1
ATOM 647 C C . LEU A 1 84 ? -8.841 -3.230 -5.993 1.00 97.12 84 LEU A C 1
ATOM 649 O O . LEU A 1 84 ? -9.639 -2.525 -6.622 1.00 97.12 84 LEU A O 1
ATOM 653 N N . PRO A 1 85 ? -9.241 -4.327 -5.333 1.00 96.62 85 PRO A N 1
ATOM 654 C CA . PRO A 1 85 ? -10.646 -4.681 -5.224 1.00 96.62 85 PRO A CA 1
ATOM 655 C C . PRO A 1 85 ? -11.379 -3.710 -4.292 1.00 96.62 85 PRO A C 1
ATOM 657 O O . PRO A 1 85 ? -10.792 -3.116 -3.384 1.00 96.62 85 PRO A O 1
ATOM 660 N N . GLU A 1 86 ? -12.693 -3.580 -4.467 1.00 96.81 86 GLU A N 1
ATOM 661 C CA . GLU A 1 86 ? -13.521 -2.934 -3.446 1.00 96.81 86 GLU A CA 1
ATOM 662 C C . GLU A 1 86 ? -13.654 -3.843 -2.212 1.00 96.81 86 GLU A C 1
ATOM 664 O O . GLU A 1 86 ? -13.720 -5.067 -2.363 1.00 96.81 86 GLU A O 1
ATOM 669 N N . PRO A 1 87 ? -13.680 -3.283 -0.987 1.00 96.44 87 PRO A N 1
ATOM 670 C CA . PRO A 1 87 ? -13.746 -1.850 -0.648 1.00 96.44 87 PRO A CA 1
ATOM 671 C C . PRO A 1 87 ? -12.376 -1.146 -0.521 1.00 96.44 87 PRO A C 1
ATOM 673 O O . PRO A 1 87 ? -12.301 0.030 -0.161 1.00 96.44 87 PRO A O 1
ATOM 676 N N . LEU A 1 88 ? -11.271 -1.860 -0.762 1.00 97.81 88 LEU A N 1
ATOM 677 C CA . LEU A 1 88 ? -9.913 -1.367 -0.504 1.00 97.81 88 LEU A CA 1
ATOM 678 C C . LEU A 1 88 ? -9.547 -0.183 -1.392 1.00 97.81 88 LEU A C 1
ATOM 680 O O . LEU A 1 88 ? -8.905 0.753 -0.925 1.00 97.81 88 LEU A O 1
ATOM 684 N N . ARG A 1 89 ? -9.975 -0.198 -2.656 1.00 97.88 89 ARG A N 1
ATOM 685 C CA . ARG A 1 89 ? -9.712 0.902 -3.586 1.00 97.88 89 ARG A CA 1
ATOM 686 C C . ARG A 1 89 ? -10.279 2.224 -3.081 1.00 97.88 89 ARG A C 1
ATOM 688 O O . ARG A 1 89 ? -9.543 3.209 -3.021 1.00 97.88 89 ARG A O 1
ATOM 695 N N . MET A 1 90 ? -11.560 2.250 -2.709 1.00 96.94 90 MET A N 1
ATOM 696 C CA . MET A 1 90 ? -12.178 3.457 -2.159 1.00 96.94 90 MET A CA 1
ATOM 697 C C . MET A 1 90 ? -11.506 3.879 -0.856 1.00 96.94 90 MET A C 1
ATOM 699 O O . MET A 1 90 ? -11.110 5.034 -0.726 1.00 96.94 90 MET A O 1
ATOM 703 N N . SER A 1 91 ? -11.275 2.935 0.057 1.00 97.00 91 SER A N 1
ATOM 704 C CA . SER A 1 91 ? -10.615 3.225 1.331 1.00 97.00 91 SER A CA 1
ATOM 705 C C . SER A 1 91 ? -9.206 3.813 1.157 1.00 97.00 91 SER A C 1
ATOM 707 O O . SER A 1 91 ? -8.825 4.727 1.890 1.00 97.00 91 SER A O 1
ATOM 709 N N . TYR A 1 92 ? -8.429 3.336 0.178 1.00 97.44 92 TYR A N 1
ATOM 710 C CA . TYR A 1 92 ? -7.100 3.876 -0.115 1.00 97.44 92 TYR A CA 1
ATOM 711 C C . TYR A 1 92 ? -7.170 5.303 -0.668 1.00 97.44 92 TYR A C 1
ATOM 713 O O . TYR A 1 92 ? -6.428 6.168 -0.210 1.00 97.44 92 TYR A O 1
ATOM 721 N N . ARG A 1 93 ? -8.105 5.584 -1.584 1.00 96.00 93 ARG A N 1
ATOM 722 C CA . ARG A 1 93 ? -8.311 6.944 -2.112 1.00 96.00 93 ARG A CA 1
ATOM 723 C C . ARG A 1 93 ? -8.688 7.936 -1.021 1.00 96.00 93 ARG A C 1
ATOM 725 O O . ARG A 1 93 ? -8.128 9.023 -0.948 1.00 96.00 93 ARG A O 1
ATOM 732 N N . GLU A 1 94 ? -9.590 7.552 -0.129 1.00 95.25 94 GLU A N 1
ATOM 733 C CA . GLU A 1 94 ? -9.979 8.404 0.994 1.00 95.25 94 GLU A CA 1
ATOM 734 C C . GLU A 1 94 ? -8.817 8.679 1.959 1.00 95.25 94 GLU A C 1
ATOM 736 O O . GLU A 1 94 ? -8.724 9.775 2.516 1.00 95.25 94 GLU A O 1
ATOM 741 N N . LEU A 1 95 ? -7.926 7.698 2.149 1.00 94.75 95 LEU A N 1
ATOM 742 C CA . LEU A 1 95 ? -6.702 7.881 2.926 1.00 94.75 95 LEU A CA 1
ATOM 743 C C . LEU A 1 95 ? -5.781 8.916 2.267 1.00 94.75 95 LEU A C 1
ATOM 745 O O . LEU A 1 95 ? -5.264 9.786 2.965 1.00 94.75 95 LEU A O 1
ATOM 749 N N . GLN A 1 96 ? -5.608 8.849 0.942 1.00 94.12 96 GLN A N 1
ATOM 750 C CA . GLN A 1 96 ? -4.805 9.811 0.173 1.00 94.12 96 GLN A CA 1
ATOM 751 C C . GLN A 1 96 ? -5.375 11.233 0.257 1.00 94.12 96 GLN A C 1
ATOM 753 O O . GLN A 1 96 ? -4.621 12.196 0.367 1.00 94.12 96 GLN A O 1
ATOM 758 N N . GLU A 1 97 ? -6.703 11.380 0.243 1.00 93.25 97 GLU A N 1
ATOM 759 C CA . GLU A 1 97 ? -7.352 12.688 0.376 1.00 93.25 97 GLU A CA 1
ATOM 760 C C . GLU A 1 97 ? -7.121 13.337 1.750 1.00 93.25 97 GLU A C 1
ATOM 762 O O . GLU A 1 97 ? -7.256 14.553 1.881 1.00 93.25 97 GLU A O 1
ATOM 767 N N . GLY A 1 98 ? -6.816 12.547 2.786 1.00 90.06 98 GLY A N 1
ATOM 768 C CA . GLY A 1 98 ? -6.494 13.049 4.125 1.00 90.06 98 GLY A CA 1
ATOM 769 C C . GLY A 1 98 ? -7.636 13.795 4.826 1.00 90.06 98 GLY A C 1
ATOM 770 O O . GLY A 1 98 ? -7.408 14.472 5.826 1.00 90.06 98 GLY A O 1
ATOM 771 N N . LYS A 1 99 ? -8.873 13.692 4.321 1.00 88.56 99 LYS A N 1
ATOM 772 C CA . LYS A 1 99 ? -10.030 14.457 4.822 1.00 88.56 99 LYS A CA 1
ATOM 773 C C . LYS A 1 99 ? -10.600 13.933 6.138 1.00 88.56 99 LYS A C 1
ATOM 775 O O . LYS A 1 99 ? -11.301 14.675 6.823 1.00 88.56 99 LYS A O 1
ATOM 780 N N . LYS A 1 100 ? -10.337 12.669 6.485 1.00 93.38 100 LYS A N 1
ATOM 781 C CA . LYS A 1 100 ? -10.850 12.031 7.705 1.00 93.38 100 LYS A CA 1
ATOM 782 C C . LYS A 1 100 ? -9.707 11.615 8.642 1.00 93.38 100 LYS A C 1
ATOM 784 O O . LYS A 1 100 ? -8.643 11.220 8.162 1.00 93.38 100 LYS A O 1
ATOM 789 N N . PRO A 1 101 ? -9.899 11.662 9.973 1.00 95.06 101 PRO A N 1
ATOM 790 C CA . PRO A 1 101 ? -8.897 11.183 10.921 1.00 95.06 101 PRO A CA 1
ATOM 791 C C . PRO A 1 101 ? -8.552 9.703 10.701 1.00 95.06 101 PRO A C 1
ATOM 793 O O . PRO A 1 101 ? -9.445 8.883 10.485 1.00 95.06 101 PRO A O 1
ATOM 796 N N . ILE A 1 102 ? -7.277 9.330 10.878 1.00 92.62 102 ILE A N 1
ATOM 797 C CA . ILE A 1 102 ? -6.799 7.938 10.719 1.00 92.62 102 ILE A CA 1
ATOM 798 C C . ILE A 1 102 ? -7.603 6.946 11.565 1.00 92.62 102 ILE A C 1
ATOM 800 O O . ILE A 1 102 ? -7.875 5.832 11.124 1.00 92.62 102 ILE A O 1
ATOM 804 N N . ARG A 1 103 ? -8.027 7.349 12.770 1.00 93.00 103 ARG A N 1
ATOM 805 C CA . ARG A 1 103 ? -8.859 6.509 13.642 1.00 93.00 103 ARG A CA 1
ATOM 806 C C . ARG A 1 103 ? -10.213 6.183 13.006 1.00 93.00 103 ARG A C 1
ATOM 808 O O . ARG A 1 103 ? -10.628 5.031 13.064 1.00 93.00 103 ARG A O 1
ATOM 815 N N . GLN A 1 104 ? -10.872 7.176 12.409 1.00 95.75 104 GLN A N 1
ATOM 816 C CA . GLN A 1 104 ? -12.148 6.984 11.718 1.00 95.75 104 GLN A CA 1
ATOM 817 C C . GLN A 1 104 ? -11.956 6.094 10.486 1.00 95.75 104 GLN A C 1
ATOM 819 O O . GLN A 1 104 ? -12.636 5.084 10.355 1.00 95.75 104 GLN A O 1
ATOM 824 N N . TRP A 1 105 ? -10.964 6.413 9.650 1.00 96.25 105 TRP A N 1
ATOM 825 C CA . TRP A 1 105 ? -10.613 5.609 8.477 1.00 96.25 105 TRP A CA 1
ATOM 826 C C . TRP A 1 105 ? -10.346 4.138 8.823 1.00 96.25 105 TRP A C 1
ATOM 828 O O . TRP A 1 105 ? -10.836 3.236 8.152 1.00 96.25 105 TRP A O 1
ATOM 838 N N . THR A 1 106 ? -9.606 3.890 9.906 1.00 95.31 106 THR A N 1
ATOM 839 C CA . THR A 1 106 ? -9.283 2.533 10.365 1.00 95.31 106 THR A CA 1
ATOM 840 C C . THR A 1 106 ? -10.542 1.748 10.729 1.00 95.31 106 THR A C 1
ATOM 842 O O . THR A 1 106 ? -10.637 0.561 10.422 1.00 95.31 106 THR A O 1
ATOM 845 N N . TRP A 1 107 ? -11.502 2.397 11.390 1.00 95.19 107 TRP A N 1
ATOM 846 C CA . TRP A 1 107 ? -12.747 1.758 11.807 1.00 95.19 107 TRP A CA 1
ATOM 847 C C . TRP A 1 107 ? -13.609 1.387 10.594 1.00 95.19 107 TRP A C 1
ATOM 849 O O . TRP A 1 107 ? -14.033 0.242 10.474 1.00 95.19 107 TRP A O 1
ATOM 859 N N . GLU A 1 108 ? -13.760 2.314 9.645 1.00 95.81 108 GLU A N 1
ATOM 860 C CA . GLU A 1 108 ? -14.488 2.096 8.387 1.00 95.81 108 GLU A CA 1
ATOM 861 C C . GLU A 1 108 ? -13.839 1.003 7.519 1.00 95.81 108 GLU A C 1
ATOM 863 O O . GLU A 1 108 ? -14.538 0.161 6.962 1.00 95.81 108 GLU A O 1
ATOM 868 N N . LEU A 1 109 ? -12.501 0.951 7.446 1.00 95.94 109 LEU A N 1
ATOM 869 C CA . LEU A 1 109 ? -11.784 -0.112 6.734 1.00 95.94 109 LEU A CA 1
ATOM 870 C C . LEU A 1 109 ? -12.047 -1.495 7.354 1.00 95.94 109 LEU A C 1
ATOM 872 O O . LEU A 1 109 ? -12.268 -2.463 6.625 1.00 95.94 109 LEU A O 1
ATOM 876 N N . LYS A 1 110 ? -12.015 -1.604 8.689 1.00 95.50 110 LYS A N 1
ATOM 877 C CA . LYS A 1 110 ? -12.295 -2.865 9.398 1.00 95.50 110 LYS A CA 1
ATOM 878 C C . LYS A 1 110 ? -13.730 -3.332 9.167 1.00 95.50 110 LYS A C 1
ATOM 880 O O . LYS A 1 110 ? -13.930 -4.509 8.860 1.00 95.50 110 LYS A O 1
ATOM 885 N N . ASP A 1 111 ? -14.688 -2.415 9.281 1.00 95.25 111 ASP A N 1
ATOM 886 C CA . ASP A 1 111 ? -16.109 -2.684 9.052 1.00 95.25 111 ASP A CA 1
ATOM 887 C C . ASP A 1 111 ? -16.361 -3.161 7.614 1.00 95.25 111 ASP A C 1
ATOM 889 O O . ASP A 1 111 ? -16.918 -4.239 7.393 1.00 95.25 111 ASP A O 1
ATOM 893 N N . ALA A 1 112 ? -15.820 -2.442 6.626 1.00 94.56 112 ALA A N 1
ATOM 894 C CA . ALA A 1 112 ? -15.964 -2.787 5.215 1.00 94.56 112 ALA A CA 1
ATOM 895 C C . ALA A 1 112 ? -15.359 -4.162 4.867 1.00 94.56 112 ALA A C 1
ATOM 897 O O . ALA A 1 112 ? -15.874 -4.879 4.007 1.00 94.56 112 ALA A O 1
ATOM 898 N N . LEU A 1 113 ? -14.281 -4.557 5.551 1.00 94.75 113 LEU A N 1
ATOM 899 C CA . LEU A 1 113 ? -13.647 -5.869 5.400 1.00 94.75 113 LEU A CA 1
ATOM 900 C C . LEU A 1 113 ? -14.272 -6.968 6.270 1.00 94.75 113 LEU A C 1
ATOM 902 O O . LEU A 1 113 ? -13.824 -8.114 6.189 1.00 94.75 113 LEU A O 1
ATOM 906 N N . ARG A 1 114 ? -15.299 -6.648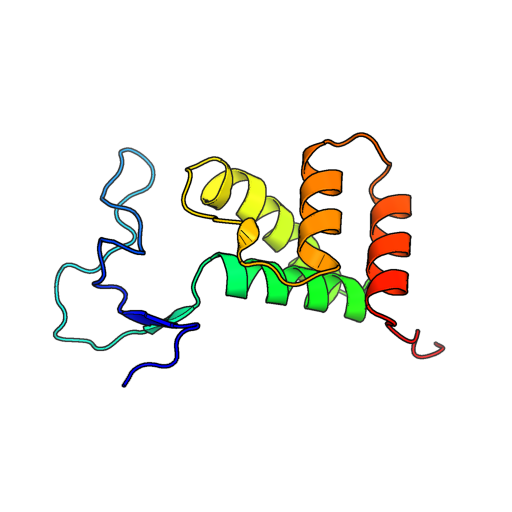 7.070 1.00 92.12 114 ARG A N 1
ATOM 907 C CA . ARG A 1 114 ? -15.963 -7.566 8.010 1.00 92.12 114 ARG A CA 1
ATOM 908 C C . ARG A 1 114 ? -14.971 -8.268 8.939 1.00 92.12 114 ARG A C 1
ATOM 910 O O . ARG A 1 114 ? -15.096 -9.463 9.208 1.00 92.12 114 ARG A O 1
ATOM 917 N N . VAL A 1 115 ? -13.955 -7.538 9.400 1.00 85.12 115 VAL A N 1
ATOM 918 C CA . VAL A 1 115 ? -12.988 -8.073 10.362 1.00 85.12 115 VAL A CA 1
ATOM 919 C C . VAL A 1 115 ? -13.698 -8.240 11.702 1.00 85.12 115 VAL A C 1
ATOM 921 O O . VAL A 1 115 ? -14.033 -7.253 12.353 1.00 85.12 115 VAL A O 1
ATOM 924 N N . VAL A 1 116 ? -13.934 -9.489 12.108 1.00 73.62 116 VAL A N 1
ATOM 925 C CA . VAL A 1 116 ? -14.449 -9.811 13.443 1.00 73.62 116 VAL A CA 1
ATOM 926 C C . VAL A 1 116 ? -13.350 -9.501 14.453 1.00 73.62 116 VAL A C 1
ATOM 928 O O . VAL A 1 116 ? -12.216 -9.954 14.295 1.00 73.62 116 VAL A O 1
ATOM 931 N N . GLU A 1 117 ? -13.662 -8.702 15.471 1.00 63.06 117 GLU A N 1
ATOM 932 C CA . GLU A 1 117 ? -12.755 -8.560 16.604 1.00 63.06 117 GLU A CA 1
ATOM 933 C C . GLU A 1 117 ? -12.769 -9.877 17.378 1.00 63.06 117 GLU A C 1
ATOM 935 O O . GLU A 1 117 ? -13.789 -10.250 17.958 1.00 63.06 117 GLU A O 1
ATOM 940 N N . ASP A 1 118 ? -11.645 -10.596 17.369 1.00 56.84 118 ASP A N 1
ATOM 941 C CA . ASP A 1 118 ? -11.429 -11.667 18.333 1.00 56.84 118 ASP A CA 1
ATOM 942 C C . ASP A 1 118 ? -11.427 -11.011 19.717 1.00 56.84 118 ASP A C 1
ATOM 944 O O . ASP A 1 118 ? -10.479 -10.308 20.083 1.00 56.84 118 ASP A O 1
ATOM 948 N N . GLY A 1 119 ? -12.543 -11.175 20.434 1.00 46.03 119 GLY A N 1
ATOM 949 C CA . GLY A 1 119 ? -12.734 -10.662 21.783 1.00 46.03 119 GLY A CA 1
ATOM 950 C C . GLY A 1 119 ? -11.533 -11.025 22.647 1.00 46.03 119 GLY A C 1
ATOM 951 O O . GLY A 1 119 ? -11.216 -12.202 22.820 1.00 46.03 119 GLY A O 1
ATOM 952 N N . SER A 1 120 ? -10.839 -9.991 23.112 1.00 39.25 120 SER A N 1
ATOM 953 C CA . SER A 1 120 ? -9.780 -10.095 24.116 1.00 39.25 120 SER A CA 1
ATOM 954 C C . SER A 1 120 ? -10.386 -10.064 25.510 1.00 39.25 120 SER A C 1
ATOM 956 O O . SER A 1 120 ? -11.326 -9.260 25.708 1.00 39.25 120 SER A O 1
#

Organism: NCBI:txid260670

Radius of gyration: 16.04 Å; chains: 1; bounding box: 36×34×42 Å